Protein AF-A0A962IIQ5-F1 (afdb_monomer)

Secondary structure (DSSP, 8-state):
------EEEEEEEEETTS-B-TT-EEEEEESSS--EEEE--TTSEEEEEEEPSEEEEEEEE-TTBPPEEEEEEEPTT-EEE--EEE-B----

Solvent-accessible surface area (backbone atoms only — not comparable to full-atom values): 5010 Å² total; per-residue (Å²): 132,85,78,77,41,41,8,24,40,33,37,38,28,24,36,84,85,68,50,57,38,48,67,23,38,38,37,38,38,36,88,89,46,79,69,46,74,51,60,21,38,89,72,4,39,43,75,48,72,76,34,70,56,43,58,31,39,39,36,38,48,45,92,63,36,48,69,43,74,49,79,46,72,30,46,64,62,35,70,40,76,51,77,45,70,33,46,72,56,72,82,128

Mean predicted aligned error: 4.76 Å

Radius of gyration: 13.84 Å; Cα contacts (8 Å, |Δi|>4): 233; chains: 1; bounding box: 32×20×52 Å

Foldseek 3Di:
DPPQQKEKEKEFEAEPVRQGDFQKKKWKAFPPDDIDIDTAHPRRIDMDTRHGFGKIWIWIDDPQWDIDIDIDTTDRNYYHYDYHYIYGNDDD

Nearest PDB structures (foldseek):
  8fia-assembly1_A-2  TM=7.931E-01  e=3.991E-06  Drosophila melanogaster
  3njx-assembly1_A  TM=8.191E-01  e=1.472E-04  Aspergillus aculeatus
  2xhn-assembly2_A  TM=8.180E-01  e=1.726E-04  Aspergillus aculeatus
  1nkg-assembly1_A  TM=8.187E-01  e=2.373E-04  Aspergillus aculeatus
  4iyk-assembly1_A  TM=7.928E-01  e=1.071E-04  Bacteroides uniformis ATCC 8492

Sequence (92 aa):
MNEINNGGVQGTVTDSKGDALPGTVISLQGQSTPSRSVVSDTHGNYRFVGLSPGQYQLSTEFLGFAPFTETILVAAGEVTTVEAVLTPVQPA

Structure (mmCIF, N/CA/C/O backbone):
data_AF-A0A962IIQ5-F1
#
_entry.id   AF-A0A962IIQ5-F1
#
loop_
_atom_site.group_PDB
_atom_site.id
_atom_site.type_symbol
_atom_site.label_atom_id
_atom_site.label_alt_id
_atom_site.label_comp_id
_atom_site.label_asym_id
_atom_site.label_entity_id
_atom_site.label_seq_id
_atom_site.pdbx_PDB_ins_code
_atom_site.Cartn_x
_atom_site.Cartn_y
_atom_site.Cartn_z
_atom_site.occupancy
_atom_site.B_iso_or_equiv
_atom_site.auth_seq_id
_atom_site.auth_comp_id
_atom_site.auth_asym_id
_atom_site.auth_atom_id
_atom_site.pdbx_PDB_model_num
ATOM 1 N N . MET A 1 1 ? 17.578 -0.362 -27.109 1.00 47.44 1 MET A N 1
ATOM 2 C CA . MET A 1 1 ? 16.433 0.356 -26.518 1.00 47.44 1 MET A CA 1
ATOM 3 C C . MET A 1 1 ? 16.116 -0.372 -25.230 1.00 47.44 1 MET A C 1
ATOM 5 O O . MET A 1 1 ? 15.779 -1.542 -25.311 1.00 47.44 1 MET A O 1
ATOM 9 N N . ASN A 1 2 ? 16.374 0.223 -24.065 1.00 51.03 2 ASN A N 1
ATOM 10 C CA . ASN A 1 2 ? 16.033 -0.429 -22.802 1.00 51.03 2 ASN A CA 1
ATOM 11 C C . ASN A 1 2 ? 14.563 -0.099 -22.549 1.00 51.03 2 ASN A C 1
ATOM 13 O O . ASN A 1 2 ? 14.257 1.017 -22.133 1.00 51.03 2 ASN A O 1
ATOM 17 N N . GLU A 1 3 ? 13.655 -0.997 -22.923 1.00 60.41 3 GLU A N 1
ATOM 18 C CA . GLU A 1 3 ? 12.251 -0.846 -22.554 1.00 60.41 3 GLU A CA 1
ATOM 19 C C . GLU A 1 3 ? 12.195 -0.822 -21.030 1.00 60.41 3 GLU A C 1
ATOM 21 O O . GLU A 1 3 ? 12.543 -1.795 -20.357 1.00 60.41 3 GLU A O 1
ATOM 26 N N . ILE A 1 4 ? 11.831 0.332 -20.474 1.00 60.88 4 ILE A N 1
ATOM 27 C CA . ILE A 1 4 ? 11.538 0.438 -19.053 1.00 60.88 4 ILE A CA 1
ATOM 28 C C . ILE A 1 4 ? 10.226 -0.319 -18.878 1.00 60.88 4 ILE A C 1
ATOM 30 O O . ILE A 1 4 ? 9.145 0.224 -19.106 1.00 60.88 4 ILE A O 1
ATOM 34 N N . ASN A 1 5 ? 10.323 -1.613 -18.579 1.00 81.06 5 ASN A N 1
ATOM 35 C CA . ASN A 1 5 ? 9.167 -2.419 -18.230 1.00 81.06 5 ASN A CA 1
ATOM 36 C C . ASN A 1 5 ? 8.683 -1.913 -16.875 1.00 81.06 5 ASN A C 1
ATOM 38 O O . ASN A 1 5 ? 9.222 -2.271 -15.830 1.00 81.06 5 ASN A O 1
ATOM 42 N N . ASN A 1 6 ? 7.729 -0.989 -16.904 1.00 85.12 6 ASN A N 1
ATOM 43 C CA . ASN A 1 6 ? 7.185 -0.431 -15.682 1.00 85.12 6 ASN A CA 1
ATOM 44 C C . ASN A 1 6 ? 6.402 -1.518 -14.943 1.00 85.12 6 ASN A C 1
ATOM 46 O O . ASN A 1 6 ? 5.576 -2.207 -15.542 1.00 85.12 6 ASN A O 1
ATOM 50 N N . GLY A 1 7 ? 6.667 -1.659 -13.653 1.00 91.50 7 GLY A N 1
ATOM 51 C CA . GLY A 1 7 ? 5.893 -2.506 -12.764 1.00 91.50 7 GLY A CA 1
ATOM 52 C C . GLY A 1 7 ? 4.640 -1.804 -12.244 1.00 91.50 7 GLY A C 1
ATOM 53 O O . GLY A 1 7 ? 4.292 -0.670 -12.615 1.00 91.50 7 GLY A O 1
ATOM 54 N N . GLY A 1 8 ? 3.959 -2.497 -11.346 1.00 93.56 8 GLY A N 1
ATOM 55 C CA . GLY A 1 8 ? 2.811 -1.991 -10.617 1.00 93.56 8 GLY A CA 1
ATOM 56 C C . GLY A 1 8 ? 2.811 -2.476 -9.178 1.00 93.56 8 GLY A C 1
ATOM 57 O O . GLY A 1 8 ? 3.521 -3.407 -8.813 1.00 93.56 8 GLY A O 1
ATOM 58 N N . VAL A 1 9 ? 1.990 -1.828 -8.367 1.00 95.50 9 VAL A N 1
ATOM 59 C CA . VAL A 1 9 ? 1.667 -2.282 -7.015 1.00 95.50 9 VAL A CA 1
ATOM 60 C C . VAL A 1 9 ? 0.159 -2.283 -6.905 1.00 95.50 9 VAL A C 1
ATOM 62 O O . VAL A 1 9 ? -0.479 -1.324 -7.330 1.00 95.50 9 VAL A O 1
ATOM 65 N N . GLN A 1 10 ? -0.427 -3.333 -6.362 1.00 95.88 10 GLN A N 1
ATOM 66 C CA . GLN A 1 10 ? -1.858 -3.378 -6.098 1.00 95.88 10 GLN A CA 1
ATOM 67 C C . GLN A 1 10 ? -2.129 -4.064 -4.771 1.00 95.88 10 GLN A C 1
ATOM 69 O O . GLN A 1 10 ? -1.261 -4.734 -4.222 1.00 95.88 10 GLN A O 1
ATOM 74 N N . GLY A 1 11 ? -3.353 -3.949 -4.291 1.00 96.06 11 GLY A N 1
ATOM 75 C CA . GLY A 1 11 ? -3.792 -4.733 -3.155 1.00 96.06 11 GLY A CA 1
ATOM 76 C C . GLY A 1 11 ? -5.076 -4.202 -2.569 1.00 96.06 11 GLY A C 1
ATOM 77 O O . GLY A 1 11 ? -5.786 -3.413 -3.197 1.00 96.06 11 GLY A O 1
ATOM 78 N N . THR A 1 12 ? -5.342 -4.646 -1.354 1.00 96.69 12 THR A N 1
ATOM 79 C CA . THR A 1 12 ? -6.516 -4.294 -0.568 1.00 96.69 12 THR A CA 1
ATOM 80 C C . THR A 1 12 ? -6.090 -3.714 0.766 1.00 96.69 12 THR A C 1
ATOM 82 O O . THR A 1 1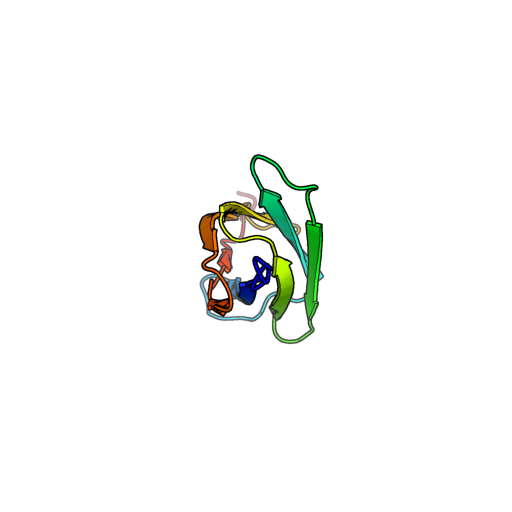2 ? -5.039 -4.053 1.313 1.00 96.69 12 THR A O 1
ATOM 85 N N . VAL A 1 13 ? -6.917 -2.816 1.280 1.00 96.56 13 VAL A N 1
ATOM 86 C CA . VAL A 1 13 ? -6.820 -2.302 2.636 1.00 96.56 13 VAL A CA 1
ATOM 87 C C . VAL A 1 13 ? -7.988 -2.857 3.438 1.00 96.56 13 VAL A C 1
ATOM 89 O O . VAL A 1 13 ? -9.149 -2.614 3.091 1.00 96.56 13 VAL A O 1
ATOM 92 N N . THR A 1 14 ? -7.681 -3.571 4.515 1.00 95.81 14 THR A N 1
ATOM 93 C CA . THR A 1 14 ? -8.674 -4.141 5.430 1.00 95.81 14 THR A CA 1
ATOM 94 C C . THR A 1 14 ? -8.343 -3.805 6.876 1.00 95.81 14 THR A C 1
ATOM 96 O O . THR A 1 14 ? -7.212 -3.447 7.203 1.00 95.81 14 THR A O 1
ATOM 99 N N . ASP A 1 15 ? -9.320 -3.931 7.766 1.00 93.88 15 ASP A N 1
ATOM 100 C CA . ASP A 1 15 ? -9.063 -3.935 9.201 1.00 93.88 15 ASP A CA 1
ATOM 101 C C . ASP A 1 15 ? -8.636 -5.329 9.702 1.00 93.88 15 ASP A C 1
ATOM 103 O O . ASP A 1 15 ? -8.586 -6.309 8.951 1.00 93.88 15 ASP A O 1
ATOM 107 N N . SER A 1 16 ? -8.345 -5.436 11.000 1.00 89.69 16 SER A N 1
ATOM 108 C CA . SER A 1 16 ? -7.993 -6.703 11.655 1.00 89.69 16 SER A CA 1
ATOM 109 C C . SER A 1 16 ? -9.131 -7.733 11.726 1.00 89.69 16 SER A C 1
ATOM 111 O O . SER A 1 16 ? -8.887 -8.876 12.118 1.00 89.69 16 SER A O 1
ATOM 113 N N . LYS A 1 17 ? -10.363 -7.359 11.367 1.00 90.50 17 LYS A N 1
ATOM 114 C CA . LYS A 1 17 ? -11.533 -8.244 11.268 1.00 90.50 17 LYS A CA 1
ATOM 115 C C . LYS A 1 17 ? -11.775 -8.721 9.833 1.00 90.50 17 LYS A C 1
ATOM 117 O O . LYS A 1 17 ? -12.590 -9.620 9.637 1.00 90.50 17 LYS A O 1
ATOM 122 N N . GLY A 1 18 ? -11.046 -8.169 8.862 1.00 90.56 18 GLY A N 1
ATOM 123 C CA . GLY A 1 18 ? -11.204 -8.449 7.437 1.00 90.56 18 GLY A CA 1
ATOM 124 C C . GLY A 1 18 ? -12.221 -7.543 6.742 1.00 90.56 18 GLY A C 1
ATOM 125 O O . GLY A 1 18 ? -12.549 -7.792 5.583 1.00 90.56 18 GLY A O 1
ATOM 126 N N . ASP A 1 19 ? -12.711 -6.498 7.413 1.00 93.50 19 ASP A N 1
ATOM 127 C CA . ASP A 1 19 ? -13.596 -5.509 6.805 1.00 93.50 19 ASP A CA 1
ATOM 128 C C . ASP A 1 19 ? -12.786 -4.577 5.895 1.00 93.50 19 ASP A C 1
ATOM 130 O O . ASP A 1 19 ? -11.733 -4.062 6.278 1.00 93.50 19 ASP A O 1
ATOM 134 N N . ALA A 1 20 ? -13.269 -4.349 4.673 1.00 94.94 20 ALA A N 1
ATOM 135 C CA . ALA A 1 20 ? -12.620 -3.440 3.734 1.00 94.94 20 ALA A CA 1
ATOM 136 C C . ALA A 1 20 ? -12.667 -1.989 4.236 1.00 94.94 20 ALA A C 1
ATOM 138 O O . ALA A 1 20 ? -13.694 -1.526 4.737 1.00 94.94 20 ALA A O 1
ATOM 139 N N . LEU A 1 21 ? -11.569 -1.253 4.041 1.00 94.12 21 LEU A N 1
ATOM 140 C CA . LEU A 1 21 ? -11.429 0.137 4.478 1.00 94.12 21 LEU A CA 1
ATOM 141 C C . LEU A 1 21 ? -11.403 1.098 3.279 1.00 94.12 21 LEU A C 1
ATOM 143 O O . LEU A 1 21 ? -10.323 1.458 2.787 1.00 94.12 21 LEU A O 1
ATOM 147 N N . PRO A 1 22 ? -12.581 1.523 2.783 1.00 95.38 22 PRO A N 1
ATOM 148 C CA . PRO A 1 22 ? -12.679 2.478 1.690 1.00 95.38 22 PRO A CA 1
ATOM 149 C C . PRO A 1 22 ? -12.265 3.883 2.127 1.00 95.38 22 PRO A C 1
ATOM 151 O O . PRO A 1 22 ? -12.494 4.286 3.267 1.00 95.38 22 PRO A O 1
ATOM 154 N N . GLY A 1 23 ? -11.693 4.664 1.209 1.00 94.88 23 GLY A N 1
ATOM 155 C CA . GLY A 1 23 ? -11.258 6.028 1.525 1.00 94.88 23 GLY A CA 1
ATOM 156 C C . GLY A 1 23 ? -9.928 6.112 2.283 1.00 94.88 23 GLY A C 1
ATOM 157 O O . GLY A 1 23 ? -9.552 7.195 2.727 1.00 94.88 23 GLY A O 1
ATOM 158 N N . THR A 1 24 ? -9.205 4.999 2.419 1.00 96.38 24 THR A N 1
ATOM 159 C CA . THR A 1 24 ? -7.837 4.985 2.952 1.00 96.38 24 THR A CA 1
ATOM 160 C C . THR A 1 24 ? -6.909 5.666 1.961 1.00 96.38 24 THR A C 1
ATOM 162 O O . THR A 1 24 ? -6.965 5.375 0.769 1.00 96.38 24 THR A O 1
ATOM 165 N N . VAL A 1 25 ? -6.038 6.554 2.436 1.00 96.88 25 VAL A N 1
ATOM 166 C CA . VAL A 1 25 ? -5.000 7.169 1.605 1.00 96.88 25 VAL A CA 1
ATOM 167 C C . VAL A 1 25 ? -3.785 6.254 1.601 1.00 96.88 25 VAL A C 1
ATOM 169 O O . VAL A 1 25 ? -3.201 5.992 2.646 1.00 96.88 25 VAL A O 1
ATOM 172 N N . ILE A 1 26 ? -3.384 5.778 0.427 1.00 96.94 26 ILE A N 1
ATOM 173 C CA . ILE A 1 26 ? -2.188 4.961 0.233 1.00 96.94 26 ILE A CA 1
ATOM 174 C C . ILE A 1 26 ? -1.159 5.826 -0.468 1.00 96.94 26 ILE A C 1
ATOM 176 O O . ILE A 1 26 ? -1.395 6.308 -1.575 1.00 96.94 26 ILE A O 1
ATOM 180 N N . SER A 1 27 ? -0.012 6.011 0.166 1.00 95.88 27 SER A N 1
ATOM 181 C CA . SER A 1 27 ? 1.128 6.733 -0.376 1.00 95.88 27 SER A CA 1
ATOM 182 C C . SER A 1 27 ? 2.258 5.763 -0.682 1.00 95.88 27 SER A C 1
ATOM 184 O O . SER A 1 27 ? 2.550 4.849 0.078 1.00 95.88 27 SER A O 1
ATOM 186 N N . LEU A 1 28 ? 2.898 5.965 -1.823 1.00 95.12 28 LEU A N 1
ATOM 187 C 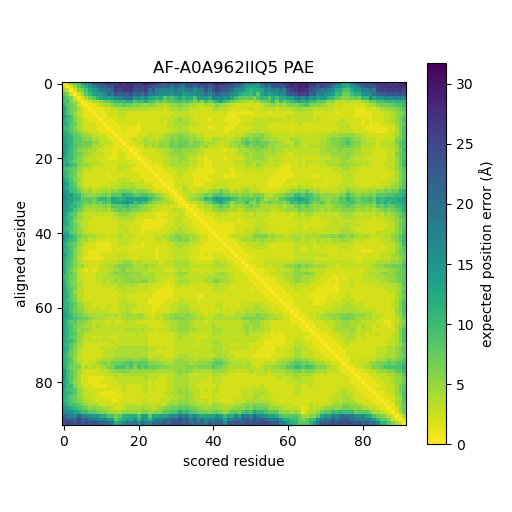CA . LEU A 1 28 ? 4.008 5.171 -2.304 1.00 95.12 28 LEU A CA 1
ATOM 188 C C . LEU A 1 28 ? 5.181 6.105 -2.583 1.00 95.12 28 LEU A C 1
ATOM 190 O O . LEU A 1 28 ? 5.110 6.966 -3.465 1.00 95.12 28 LEU A O 1
ATOM 194 N N . GLN A 1 29 ? 6.261 5.939 -1.830 1.00 94.94 29 GLN A N 1
ATOM 195 C CA . GLN A 1 29 ? 7.465 6.751 -1.932 1.00 94.94 29 GLN A CA 1
ATOM 196 C C . GLN A 1 29 ? 8.624 5.898 -2.442 1.00 94.94 29 GLN A C 1
ATOM 198 O O . GLN A 1 29 ? 9.037 4.944 -1.792 1.00 94.94 29 GLN A O 1
ATOM 203 N N . GLY A 1 30 ? 9.153 6.231 -3.619 1.00 90.00 30 GLY A N 1
ATOM 204 C CA . GLY A 1 30 ? 10.382 5.615 -4.124 1.00 90.00 30 GLY A CA 1
ATOM 205 C C . GLY A 1 30 ? 11.607 6.435 -3.733 1.00 90.00 30 GLY A C 1
ATOM 206 O O . GLY A 1 30 ? 11.513 7.648 -3.557 1.00 90.00 30 GLY A O 1
ATOM 207 N N . GLN A 1 31 ? 12.777 5.798 -3.645 1.00 81.31 31 GLN A N 1
ATOM 208 C CA . GLN A 1 31 ? 14.024 6.494 -3.280 1.00 81.31 31 GLN A CA 1
ATOM 209 C C . GLN A 1 31 ? 14.449 7.566 -4.296 1.00 81.31 31 GLN A C 1
ATOM 211 O O . GLN A 1 31 ? 15.086 8.553 -3.938 1.00 81.31 31 GLN A O 1
ATOM 216 N N . SER A 1 32 ? 14.124 7.370 -5.575 1.00 80.06 32 SER A N 1
ATOM 217 C CA . SER A 1 32 ? 14.520 8.267 -6.673 1.00 80.06 32 SER A CA 1
ATOM 218 C C . SER A 1 32 ? 13.348 8.669 -7.568 1.00 80.06 32 SER A C 1
ATOM 220 O O . SER A 1 32 ? 13.551 9.204 -8.655 1.00 80.06 32 SER A O 1
ATOM 222 N N . THR A 1 33 ? 12.115 8.406 -7.132 1.00 79.88 33 THR A N 1
ATOM 223 C CA . THR A 1 33 ? 10.900 8.743 -7.880 1.00 79.88 33 THR A CA 1
ATOM 224 C C . THR A 1 33 ? 9.983 9.615 -7.030 1.00 79.88 33 THR A C 1
ATOM 226 O O . THR A 1 33 ? 9.958 9.439 -5.811 1.00 79.88 33 THR A O 1
ATOM 229 N N . PRO A 1 34 ? 9.181 10.504 -7.643 1.00 84.81 34 PRO A N 1
ATOM 230 C CA . PRO A 1 34 ? 8.172 11.270 -6.920 1.00 84.81 34 PRO A CA 1
ATOM 231 C C . PRO A 1 34 ? 7.255 10.357 -6.106 1.00 84.81 34 PRO A C 1
ATOM 233 O O . PRO A 1 34 ? 6.917 9.256 -6.554 1.00 84.81 34 PRO A O 1
ATOM 236 N N . SER A 1 35 ? 6.835 10.826 -4.932 1.00 89.00 35 SER A N 1
ATOM 237 C CA . SER A 1 35 ? 5.780 10.156 -4.185 1.00 89.00 35 SER A CA 1
ATOM 238 C C . SER A 1 35 ? 4.488 10.166 -4.998 1.00 89.00 35 SER A C 1
ATOM 240 O O . SER A 1 35 ? 4.166 11.124 -5.707 1.00 89.00 35 SER A O 1
ATOM 242 N N . ARG A 1 36 ? 3.751 9.065 -4.918 1.00 93.81 36 ARG A N 1
ATOM 243 C CA . ARG A 1 36 ? 2.431 8.918 -5.521 1.00 93.81 36 ARG A CA 1
ATOM 244 C C . ARG A 1 36 ? 1.451 8.552 -4.435 1.00 93.81 36 ARG A C 1
ATOM 246 O O . ARG A 1 36 ? 1.786 7.746 -3.579 1.00 93.81 36 ARG A O 1
ATOM 253 N N . SER A 1 37 ? 0.240 9.077 -4.516 1.00 95.38 37 SER A N 1
ATOM 254 C CA . SER A 1 37 ? -0.818 8.721 -3.579 1.00 95.38 37 SER A CA 1
ATOM 255 C C . SER A 1 37 ? -2.087 8.361 -4.335 1.00 95.38 37 SER A C 1
ATOM 257 O O . SER A 1 37 ? -2.400 8.965 -5.362 1.00 95.38 37 SER A O 1
ATOM 259 N N . VAL A 1 38 ? -2.796 7.360 -3.830 1.00 96.69 38 VAL A N 1
ATOM 260 C CA . VAL A 1 38 ? -4.108 6.919 -4.307 1.00 96.69 38 VAL A CA 1
ATOM 261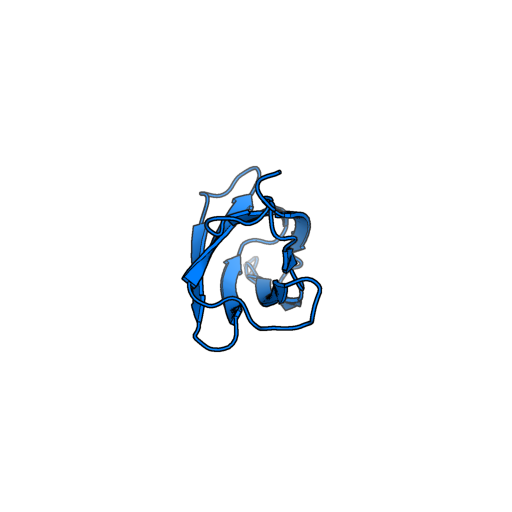 C C . VAL A 1 38 ? -5.027 6.737 -3.108 1.00 96.69 38 VAL A C 1
ATOM 263 O O . VAL A 1 38 ? -4.569 6.645 -1.972 1.00 96.69 38 VAL A O 1
ATOM 266 N N . VAL A 1 39 ? -6.328 6.691 -3.359 1.00 96.81 39 VAL A N 1
ATOM 267 C CA . VAL A 1 39 ? -7.332 6.417 -2.331 1.00 96.81 39 VAL A CA 1
ATOM 268 C C . VAL A 1 39 ? -7.941 5.051 -2.620 1.00 96.81 39 VAL A C 1
ATOM 270 O O . VAL A 1 39 ? -8.198 4.749 -3.789 1.00 96.81 39 VAL A O 1
ATOM 273 N N . SER A 1 40 ? -8.139 4.227 -1.591 1.00 96.56 40 SER A N 1
ATOM 274 C CA . SER A 1 40 ? -8.800 2.931 -1.752 1.00 96.56 40 SER A CA 1
ATOM 275 C C . SER A 1 40 ? -10.259 3.092 -2.186 1.00 96.56 40 SER A C 1
ATOM 277 O O . SER A 1 40 ? -10.958 4.020 -1.765 1.00 96.56 40 SER A O 1
ATOM 279 N N . ASP A 1 41 ? -10.725 2.176 -3.034 1.00 95.50 41 ASP A N 1
ATOM 280 C CA . ASP A 1 41 ? -12.109 2.141 -3.511 1.00 95.50 41 ASP A CA 1
ATOM 281 C C . ASP A 1 41 ? -13.094 1.597 -2.455 1.00 95.50 41 ASP A C 1
ATOM 283 O O . ASP A 1 41 ? -12.719 1.296 -1.323 1.00 95.50 41 ASP A O 1
ATOM 287 N N . THR A 1 42 ? -14.373 1.446 -2.820 1.00 94.62 42 THR A N 1
ATOM 288 C CA . THR A 1 42 ? -15.438 0.944 -1.927 1.00 94.62 42 THR A CA 1
ATOM 289 C C . THR A 1 42 ? -15.200 -0.466 -1.384 1.00 94.62 42 THR A C 1
ATOM 291 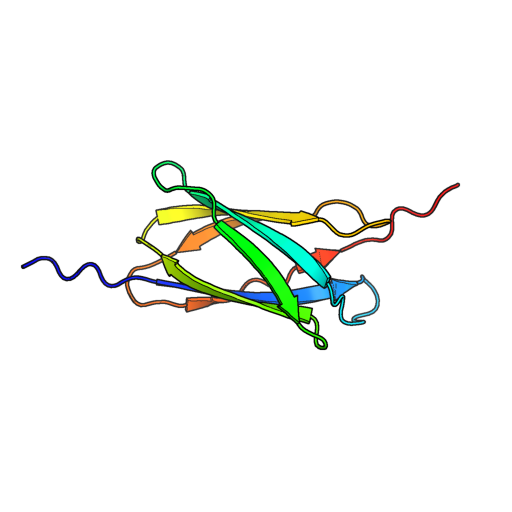O O . THR A 1 42 ? -15.825 -0.844 -0.399 1.00 94.62 42 THR A O 1
ATOM 294 N N . HIS A 1 43 ? -14.330 -1.246 -2.022 1.00 94.44 43 HIS A N 1
ATOM 295 C CA . HIS A 1 43 ? -13.939 -2.590 -1.606 1.00 94.44 43 HIS A CA 1
ATOM 296 C C . HIS A 1 43 ? -12.534 -2.605 -0.981 1.00 94.44 43 HIS A C 1
ATOM 298 O O . HIS A 1 43 ? -11.960 -3.672 -0.785 1.00 94.44 43 HIS A O 1
ATOM 304 N N . GLY A 1 44 ? -11.963 -1.435 -0.678 1.00 95.00 44 GLY A N 1
ATOM 305 C CA . GLY A 1 44 ? -10.623 -1.310 -0.117 1.00 95.00 44 GLY A CA 1
ATOM 306 C C . GLY A 1 44 ? -9.502 -1.518 -1.138 1.00 95.00 44 GLY A C 1
ATOM 307 O O . GLY A 1 44 ? -8.339 -1.505 -0.743 1.00 95.00 44 GLY A O 1
ATOM 308 N N . ASN A 1 45 ? -9.793 -1.691 -2.433 1.00 97.00 45 ASN A N 1
ATOM 309 C CA . ASN A 1 45 ? -8.745 -1.942 -3.422 1.00 97.00 45 ASN A CA 1
ATOM 310 C C . ASN A 1 45 ? -7.982 -0.665 -3.759 1.00 97.00 45 ASN A C 1
ATOM 312 O O . ASN A 1 45 ? -8.552 0.424 -3.846 1.00 97.00 45 ASN A O 1
ATOM 316 N N . TYR A 1 46 ? -6.701 -0.822 -4.067 1.00 96.44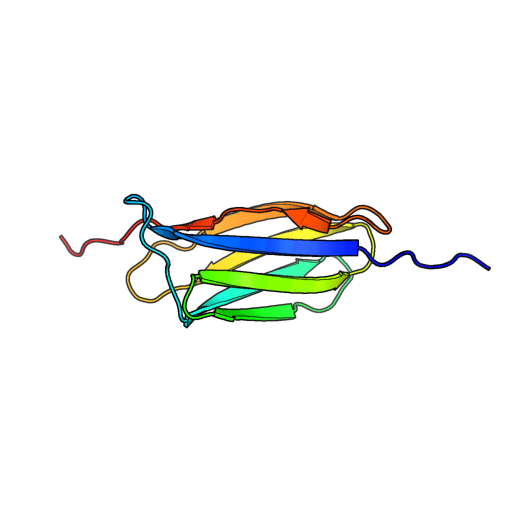 46 TYR A N 1
ATOM 317 C CA . TYR A 1 46 ? -5.855 0.240 -4.585 1.00 96.44 46 TYR A CA 1
ATOM 318 C C . TYR A 1 46 ? -4.880 -0.296 -5.632 1.00 96.44 46 TYR A C 1
ATOM 320 O O . TYR A 1 46 ? -4.560 -1.488 -5.677 1.00 96.44 46 TYR A O 1
ATOM 328 N N . ARG A 1 47 ? -4.402 0.598 -6.504 1.00 95.50 47 ARG A N 1
ATOM 329 C CA . ARG A 1 47 ? -3.456 0.232 -7.558 1.00 95.50 47 ARG A CA 1
ATOM 330 C C . ARG A 1 47 ? -2.596 1.408 -8.007 1.00 95.50 47 ARG A C 1
ATOM 332 O O . ARG A 1 47 ? -3.092 2.478 -8.343 1.00 95.50 47 ARG A O 1
ATOM 339 N N . PHE A 1 48 ? -1.303 1.145 -8.114 1.00 94.69 48 PHE A N 1
ATOM 340 C CA . PHE A 1 48 ? -0.286 1.971 -8.738 1.00 94.69 48 PHE A CA 1
ATOM 341 C C . PHE A 1 48 ? 0.198 1.292 -10.019 1.00 94.69 48 PHE A C 1
ATOM 343 O O . PHE A 1 48 ? 0.492 0.098 -10.042 1.00 94.69 48 PHE A O 1
ATOM 350 N N . VAL A 1 49 ? 0.300 2.061 -11.098 1.00 92.50 49 VAL A N 1
ATOM 351 C CA . VAL A 1 49 ? 0.761 1.582 -12.410 1.00 92.50 49 VAL A CA 1
ATOM 352 C C . VAL A 1 49 ? 1.866 2.469 -12.944 1.00 92.50 49 VAL A C 1
ATOM 354 O O . VAL A 1 49 ? 1.923 3.656 -12.617 1.00 92.50 49 VAL A O 1
ATOM 357 N N . GLY A 1 50 ? 2.716 1.930 -13.813 1.00 89.81 50 GLY A N 1
ATOM 358 C CA . GLY A 1 50 ? 3.769 2.738 -14.419 1.00 89.81 50 GLY A CA 1
ATOM 359 C C . GLY A 1 50 ? 4.864 3.086 -13.411 1.00 89.81 50 GLY A C 1
ATOM 360 O O . GLY A 1 50 ? 5.332 4.221 -13.397 1.00 89.81 50 GLY A O 1
ATOM 361 N N . LEU A 1 51 ? 5.185 2.160 -12.505 1.00 90.44 51 LEU A N 1
ATOM 362 C CA . LEU A 1 51 ? 6.256 2.330 -11.532 1.00 90.44 51 LEU A CA 1
ATOM 363 C C . LEU A 1 51 ? 7.569 1.845 -12.135 1.00 90.44 51 LEU A C 1
ATOM 365 O O . LEU A 1 51 ? 7.632 0.755 -12.702 1.00 90.44 51 LEU A O 1
ATOM 369 N N . SER A 1 52 ? 8.623 2.640 -11.997 1.00 90.44 52 SER A N 1
ATOM 370 C CA . SER A 1 52 ? 9.960 2.175 -12.345 1.00 90.44 52 SER A CA 1
ATOM 371 C C . SER A 1 52 ? 10.348 1.005 -11.434 1.00 90.44 52 SER A C 1
ATOM 373 O O . SER A 1 52 ? 9.965 0.995 -10.266 1.00 90.44 52 SER A O 1
ATOM 375 N N . PRO A 1 53 ? 11.124 0.028 -11.916 1.00 90.50 53 PRO A N 1
ATOM 376 C CA . PRO A 1 53 ? 11.634 -1.029 -11.053 1.00 90.50 53 PRO A CA 1
ATOM 377 C C . PRO A 1 53 ? 12.507 -0.435 -9.943 1.00 90.50 53 PRO A C 1
ATOM 379 O O . PRO A 1 53 ? 13.357 0.417 -10.213 1.00 90.50 53 PRO A O 1
ATOM 382 N N . GLY A 1 54 ? 12.307 -0.869 -8.702 1.00 91.12 54 GLY A N 1
ATOM 383 C CA . GLY A 1 54 ? 13.022 -0.321 -7.554 1.00 91.12 54 GLY A CA 1
ATOM 384 C C . GLY A 1 54 ? 12.336 -0.579 -6.219 1.00 91.12 54 GLY A C 1
ATOM 385 O O . GLY A 1 54 ? 11.298 -1.233 -6.139 1.00 91.12 54 GLY A O 1
ATOM 386 N N . GLN A 1 55 ? 12.951 -0.070 -5.155 1.00 93.06 55 GLN A N 1
ATOM 387 C CA . GLN A 1 55 ? 12.420 -0.165 -3.801 1.00 93.06 55 GLN A CA 1
ATOM 388 C C . GLN A 1 55 ? 11.497 1.020 -3.509 1.00 93.06 55 GLN A C 1
ATOM 390 O O . GLN A 1 55 ? 11.863 2.180 -3.732 1.00 93.06 55 GLN A O 1
ATOM 395 N N . TYR A 1 56 ? 10.322 0.710 -2.975 1.00 94.50 56 TYR A N 1
ATOM 396 C CA . TYR A 1 56 ? 9.306 1.676 -2.590 1.00 94.50 56 TYR A CA 1
ATOM 397 C C . TYR A 1 56 ? 8.892 1.454 -1.141 1.00 94.50 56 TYR A C 1
ATOM 399 O O . TYR A 1 56 ? 8.819 0.322 -0.671 1.00 94.50 56 TYR A O 1
ATOM 407 N N . GLN A 1 57 ? 8.592 2.538 -0.442 1.00 95.50 57 GLN A N 1
ATOM 408 C CA . GLN A 1 57 ? 7.922 2.509 0.845 1.00 95.50 57 GLN A CA 1
ATOM 409 C C . GLN A 1 57 ? 6.444 2.815 0.619 1.00 95.50 57 GLN A C 1
ATOM 411 O O . GLN A 1 57 ? 6.093 3.891 0.132 1.00 95.50 57 GLN A O 1
ATOM 416 N N . LEU A 1 58 ? 5.596 1.843 0.924 1.00 95.94 58 LEU A N 1
ATOM 417 C CA . LEU A 1 58 ? 4.152 1.986 0.944 1.00 95.94 58 LEU A CA 1
ATOM 418 C C . LEU A 1 58 ? 3.739 2.393 2.352 1.00 95.94 58 LEU A C 1
ATOM 420 O O . LEU A 1 58 ? 4.137 1.750 3.318 1.00 95.94 58 LEU A O 1
ATOM 424 N N . SER A 1 59 ? 2.940 3.442 2.471 1.00 95.75 59 SER A N 1
ATOM 425 C CA . SER A 1 59 ? 2.312 3.852 3.717 1.00 95.75 59 SER A CA 1
ATOM 426 C C . SER A 1 59 ? 0.819 4.045 3.512 1.00 95.75 59 SER A C 1
ATOM 428 O O . SER A 1 59 ? 0.380 4.500 2.457 1.00 95.75 59 SER A O 1
ATOM 430 N N . THR A 1 60 ? 0.023 3.693 4.514 1.00 96.12 60 THR A N 1
ATOM 431 C CA . THR A 1 60 ? -1.423 3.912 4.481 1.00 96.12 60 THR A CA 1
ATOM 432 C C . THR A 1 60 ? -1.857 4.763 5.657 1.00 96.12 60 THR A C 1
ATOM 434 O O . THR A 1 60 ? -1.408 4.552 6.785 1.00 96.12 60 THR A O 1
ATOM 437 N N . GLU A 1 61 ? -2.786 5.671 5.405 1.00 94.19 61 GLU A N 1
ATOM 438 C CA . GLU A 1 61 ? -3.350 6.566 6.401 1.00 94.19 61 GLU A CA 1
ATOM 439 C C . GLU A 1 61 ? -4.876 6.529 6.321 1.00 94.19 61 GLU A C 1
ATOM 441 O O . GLU A 1 61 ? -5.477 6.771 5.270 1.00 94.19 61 GLU A O 1
ATO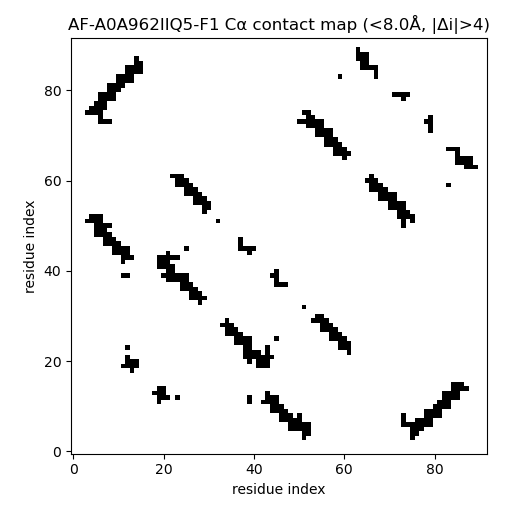M 446 N N . PHE A 1 62 ? -5.504 6.206 7.448 1.00 93.88 62 PHE A N 1
ATOM 447 C CA . PHE A 1 62 ? -6.950 6.197 7.592 1.00 93.88 62 PHE A CA 1
ATOM 448 C C . PHE A 1 62 ? -7.324 6.690 8.989 1.00 93.88 62 PHE A C 1
ATOM 450 O O . PHE A 1 62 ? -6.695 6.325 9.985 1.00 93.88 62 PHE A O 1
ATOM 457 N N . LEU A 1 63 ? -8.326 7.565 9.065 1.00 90.38 63 LEU A N 1
ATOM 458 C CA . LEU A 1 63 ? -8.682 8.242 10.308 1.00 90.38 63 LEU A CA 1
ATOM 459 C C . LEU A 1 63 ? -9.117 7.232 11.377 1.00 90.38 63 LEU A C 1
ATOM 461 O O . LEU A 1 63 ? -10.026 6.437 11.156 1.00 90.38 63 LEU A O 1
ATOM 465 N N . GLY A 1 64 ? -8.499 7.309 12.558 1.00 90.12 64 GLY A N 1
ATOM 466 C CA . GLY A 1 64 ? -8.793 6.406 13.674 1.00 90.12 64 GLY A CA 1
ATOM 467 C C . GLY A 1 64 ? -8.088 5.049 13.593 1.00 90.12 64 GLY A C 1
ATOM 468 O O . GLY A 1 64 ? -8.363 4.185 14.422 1.00 90.12 64 GLY A O 1
ATOM 469 N N . PHE A 1 65 ? -7.174 4.856 12.638 1.00 93.62 65 PHE A N 1
ATOM 470 C CA . PHE A 1 65 ? -6.365 3.647 12.490 1.00 93.62 65 PHE A CA 1
ATOM 471 C C . PHE A 1 65 ? -4.871 3.969 12.544 1.00 93.62 65 PHE A C 1
ATOM 473 O O . PHE A 1 65 ? -4.442 5.086 12.252 1.00 93.62 65 PHE A O 1
ATOM 480 N N . ALA A 1 66 ? -4.076 2.989 12.970 1.00 92.31 66 ALA A N 1
ATOM 481 C CA . ALA A 1 66 ? -2.635 3.130 13.068 1.00 92.31 66 ALA A CA 1
ATOM 482 C C . ALA A 1 66 ? -2.055 3.098 11.653 1.00 92.31 66 ALA A C 1
ATOM 484 O O . ALA A 1 66 ? -2.465 2.239 10.874 1.00 92.31 66 ALA A O 1
ATOM 485 N N . PRO A 1 67 ? -1.112 3.986 11.299 1.00 90.31 67 PRO A N 1
ATOM 486 C CA . PRO A 1 67 ? -0.528 3.963 9.969 1.00 90.31 67 PRO A CA 1
ATOM 487 C C . PRO A 1 67 ? 0.191 2.632 9.740 1.00 90.31 67 PRO A C 1
ATOM 489 O O . PRO A 1 67 ? 0.987 2.188 10.570 1.00 90.31 67 PRO A O 1
ATOM 492 N N . PHE A 1 68 ? -0.072 2.007 8.598 1.00 92.81 68 PHE A N 1
ATOM 493 C CA . PHE A 1 68 ? 0.685 0.852 8.133 1.00 92.81 68 PHE A CA 1
ATOM 494 C C . PHE A 1 68 ? 1.810 1.347 7.231 1.00 92.81 68 PHE A C 1
ATOM 496 O O . PHE A 1 68 ? 1.634 2.299 6.469 1.00 92.81 68 PHE A O 1
ATOM 503 N N . THR A 1 69 ? 2.996 0.757 7.342 1.00 94.50 69 THR A N 1
ATOM 504 C CA . THR A 1 69 ? 4.128 1.086 6.476 1.00 94.50 69 THR A CA 1
ATOM 505 C C . THR A 1 69 ? 4.907 -0.173 6.157 1.00 94.50 69 THR A C 1
ATOM 507 O O . THR A 1 69 ? 5.332 -0.887 7.061 1.00 94.50 69 THR A O 1
ATOM 510 N N . GLU A 1 70 ? 5.139 -0.410 4.873 1.00 94.88 70 GLU A N 1
ATOM 511 C CA . GLU A 1 70 ? 5.858 -1.574 4.378 1.00 94.88 70 GLU A CA 1
ATOM 512 C C . GLU A 1 70 ? 6.824 -1.170 3.269 1.00 94.88 70 GLU A C 1
ATOM 514 O O . GLU A 1 70 ? 6.562 -0.271 2.470 1.00 94.88 70 GLU A O 1
ATOM 519 N N . THR A 1 71 ? 7.978 -1.827 3.228 1.00 94.94 71 THR A N 1
ATOM 520 C CA . THR A 1 71 ? 8.950 -1.625 2.156 1.00 94.94 71 THR A CA 1
ATOM 521 C C . THR A 1 71 ? 8.840 -2.758 1.154 1.00 94.94 71 THR A C 1
ATOM 523 O O . THR A 1 71 ? 9.020 -3.917 1.511 1.00 94.94 71 THR A O 1
ATOM 526 N N . ILE A 1 72 ? 8.596 -2.412 -0.105 1.00 94.50 72 ILE A N 1
ATOM 527 C CA . ILE A 1 72 ? 8.308 -3.358 -1.179 1.00 94.50 72 ILE A CA 1
ATOM 528 C C . ILE A 1 72 ? 9.279 -3.177 -2.340 1.00 94.50 72 ILE A C 1
ATOM 530 O O . ILE A 1 72 ? 9.762 -2.074 -2.615 1.00 94.50 72 ILE A O 1
ATOM 534 N N . LEU A 1 73 ? 9.568 -4.275 -3.033 1.00 93.06 73 LEU A N 1
ATOM 535 C CA . LEU A 1 73 ? 10.374 -4.271 -4.245 1.00 93.06 73 LEU A CA 1
ATOM 536 C C . LEU A 1 73 ? 9.449 -4.417 -5.454 1.00 93.06 73 LEU A C 1
ATOM 538 O O . LEU A 1 73 ? 8.678 -5.371 -5.546 1.00 93.06 73 LEU A O 1
ATOM 542 N N . VAL A 1 74 ? 9.532 -3.466 -6.378 1.00 92.38 74 VAL A N 1
ATOM 543 C CA . VAL A 1 74 ? 8.813 -3.506 -7.651 1.00 92.38 74 VAL A CA 1
ATOM 544 C C . VAL A 1 74 ? 9.779 -3.991 -8.719 1.00 92.38 74 VAL A C 1
ATOM 546 O O . VAL A 1 74 ? 10.795 -3.343 -8.986 1.00 92.38 74 VAL A O 1
ATOM 549 N N . ALA A 1 75 ? 9.471 -5.136 -9.322 1.00 90.56 75 ALA A N 1
ATOM 550 C CA . ALA A 1 75 ? 10.228 -5.683 -10.438 1.00 90.56 75 ALA A CA 1
ATOM 551 C C . ALA A 1 75 ? 9.688 -5.177 -11.784 1.00 90.56 75 ALA A C 1
ATOM 553 O O . ALA A 1 75 ? 8.554 -4.708 -11.907 1.00 90.56 75 ALA A O 1
ATOM 554 N N . ALA A 1 76 ? 10.534 -5.240 -12.811 1.00 89.94 76 ALA A N 1
ATOM 555 C CA . ALA A 1 76 ? 10.197 -4.734 -14.131 1.00 89.94 76 ALA A CA 1
ATOM 556 C C . ALA A 1 76 ? 9.120 -5.591 -14.803 1.00 89.94 76 ALA A C 1
ATOM 558 O O . ALA A 1 76 ? 9.312 -6.787 -14.993 1.00 89.94 76 ALA A O 1
ATOM 559 N N . GLY A 1 77 ? 8.001 -4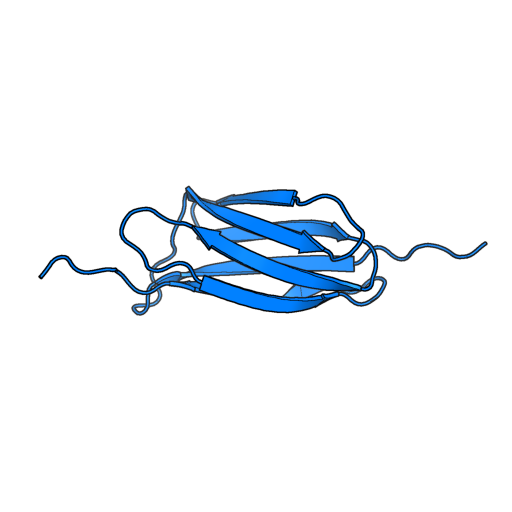.966 -15.177 1.00 88.81 77 GLY A N 1
ATOM 560 C CA . GLY A 1 77 ? 6.866 -5.646 -15.809 1.00 88.81 77 GLY A CA 1
ATOM 561 C C . GLY A 1 77 ? 6.044 -6.533 -14.867 1.00 88.81 77 GLY A C 1
ATOM 562 O O . GLY A 1 77 ? 5.150 -7.233 -15.336 1.00 88.81 77 GLY A O 1
ATOM 563 N N . GLU A 1 78 ? 6.314 -6.497 -13.560 1.00 90.00 78 GLU A N 1
ATOM 564 C CA . GLU A 1 78 ? 5.585 -7.270 -12.553 1.00 90.00 78 GLU A CA 1
ATOM 565 C C . GLU A 1 78 ? 4.664 -6.370 -11.723 1.00 90.00 78 GLU A C 1
ATOM 567 O O . GLU A 1 78 ? 4.939 -5.186 -11.508 1.00 90.00 78 GLU A O 1
ATOM 572 N N . VAL A 1 79 ? 3.551 -6.938 -11.256 1.00 92.75 79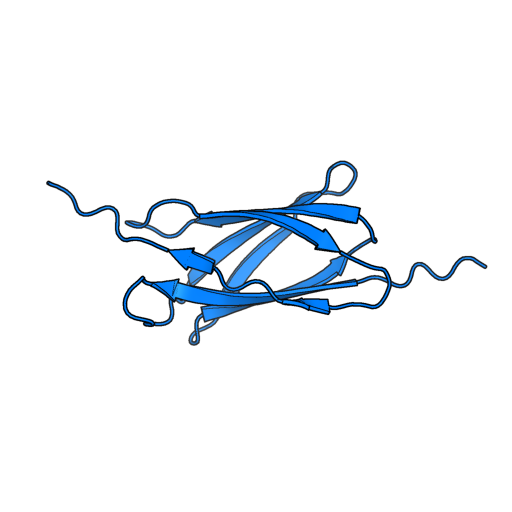 VAL A N 1
ATOM 573 C CA . VAL A 1 79 ? 2.640 -6.274 -10.323 1.00 92.75 79 VAL A CA 1
ATOM 574 C C . VAL A 1 79 ? 2.799 -6.903 -8.943 1.00 92.75 79 VAL A C 1
ATOM 576 O O . VAL A 1 79 ? 2.338 -8.018 -8.708 1.00 92.75 79 VAL A O 1
ATOM 579 N N . THR A 1 80 ? 3.412 -6.167 -8.021 1.00 94.31 80 THR A N 1
ATOM 580 C CA . THR A 1 80 ? 3.550 -6.584 -6.623 1.00 94.31 80 THR A CA 1
ATOM 581 C C . THR A 1 80 ? 2.201 -6.438 -5.917 1.00 94.31 80 THR A C 1
ATOM 583 O O . THR A 1 80 ? 1.591 -5.369 -5.962 1.00 94.31 80 THR A O 1
ATOM 586 N N . THR A 1 81 ? 1.719 -7.499 -5.268 1.00 95.25 81 THR A N 1
ATOM 587 C CA . THR A 1 81 ? 0.477 -7.450 -4.478 1.00 95.25 81 THR A CA 1
ATOM 588 C C . THR A 1 81 ? 0.799 -7.289 -2.996 1.00 95.25 81 THR A C 1
ATOM 590 O O . THR A 1 81 ? 1.622 -8.037 -2.476 1.00 95.25 81 THR A O 1
ATOM 593 N N . VAL A 1 82 ? 0.175 -6.313 -2.333 1.00 95.31 82 VAL A N 1
ATOM 594 C CA . VAL A 1 82 ? 0.440 -5.950 -0.933 1.00 95.31 82 VAL A CA 1
ATOM 595 C C . VAL A 1 82 ? -0.886 -5.731 -0.210 1.00 95.31 82 VAL A C 1
ATOM 597 O O . VAL A 1 82 ? -1.632 -4.802 -0.523 1.00 95.31 82 VAL A O 1
ATOM 600 N N . GLU A 1 83 ? -1.193 -6.577 0.763 1.00 94.88 83 GLU A N 1
ATOM 601 C CA . GLU A 1 83 ? -2.399 -6.442 1.584 1.00 94.88 83 GLU A CA 1
ATOM 602 C C . GLU A 1 83 ? -2.072 -5.624 2.835 1.00 94.88 83 GLU A C 1
ATOM 604 O O . GLU A 1 83 ? -1.237 -6.016 3.648 1.00 94.88 83 GLU A O 1
ATOM 609 N N . ALA A 1 84 ? -2.717 -4.469 2.984 1.00 94.81 84 ALA A N 1
ATOM 610 C CA . ALA A 1 84 ? -2.509 -3.592 4.126 1.00 94.81 84 ALA A CA 1
ATOM 611 C C . ALA A 1 84 ? -3.587 -3.858 5.179 1.00 94.81 84 ALA A C 1
ATOM 613 O O . ALA A 1 84 ? -4.754 -3.511 4.987 1.00 94.81 84 ALA A O 1
ATOM 614 N N . VAL A 1 85 ? -3.186 -4.448 6.306 1.00 94.94 85 VAL A N 1
ATOM 615 C CA . VAL A 1 85 ? -4.076 -4.675 7.451 1.00 94.94 85 VAL A CA 1
ATOM 616 C C . VAL A 1 85 ? -3.867 -3.568 8.478 1.00 94.94 85 VAL A C 1
ATOM 618 O O . VAL A 1 85 ? -2.823 -3.484 9.127 1.00 94.94 85 VAL A O 1
ATOM 621 N N . LEU A 1 86 ? -4.871 -2.711 8.626 1.00 93.69 86 LEU A N 1
ATOM 622 C CA . LEU A 1 86 ? -4.876 -1.592 9.559 1.00 93.69 86 LEU A CA 1
ATOM 623 C C . LEU A 1 86 ? -5.477 -2.005 10.905 1.00 93.69 86 LEU A C 1
ATOM 625 O O . LEU A 1 86 ? -6.480 -2.717 10.986 1.00 93.69 86 LEU A O 1
ATOM 629 N N . THR A 1 87 ? -4.894 -1.500 11.988 1.00 92.75 87 THR A N 1
ATOM 630 C CA . THR A 1 87 ? -5.423 -1.698 13.340 1.00 92.75 87 THR A CA 1
ATOM 631 C C . THR A 1 87 ? -6.097 -0.417 13.835 1.00 92.75 87 THR A C 1
ATOM 633 O O . THR A 1 87 ? -5.503 0.660 13.736 1.00 92.75 87 THR A O 1
ATOM 636 N N . PRO A 1 88 ? -7.336 -0.483 14.358 1.00 89.75 88 PRO A N 1
ATOM 637 C CA . PRO A 1 88 ? -7.978 0.679 14.959 1.00 89.75 88 PRO A CA 1
ATOM 638 C C . PRO A 1 88 ? -7.153 1.205 16.139 1.00 89.75 88 PRO A C 1
ATOM 640 O O . PRO A 1 88 ? -6.778 0.442 17.033 1.00 89.75 88 PRO A O 1
ATOM 643 N N . VAL A 1 89 ? -6.914 2.514 16.184 1.00 87.50 89 VAL A N 1
ATOM 644 C CA . VAL A 1 89 ? -6.357 3.186 17.364 1.00 87.50 89 VAL A CA 1
ATOM 645 C C . VAL A 1 89 ? -7.531 3.468 18.282 1.00 87.50 89 VAL A C 1
ATOM 647 O O . VAL A 1 89 ? -8.167 4.517 18.209 1.00 87.50 89 VAL A O 1
ATOM 650 N N . GLN A 1 90 ? -7.885 2.480 19.097 1.00 75.00 90 GLN A N 1
ATOM 651 C CA . GLN A 1 90 ? -8.980 2.626 20.042 1.00 75.00 90 GLN A CA 1
ATOM 652 C C . GLN A 1 90 ? -8.607 3.720 21.062 1.00 75.00 90 GLN A C 1
ATOM 654 O O . GLN A 1 90 ? -7.559 3.598 21.705 1.00 75.00 90 GLN A O 1
ATOM 659 N N . PRO A 1 91 ? -9.404 4.797 21.216 1.00 61.06 91 PRO A N 1
ATOM 660 C CA . PRO A 1 91 ? -9.214 5.705 22.334 1.00 61.06 91 PRO A CA 1
ATOM 661 C C . PRO A 1 91 ? -9.485 4.920 23.622 1.00 61.06 91 PRO A C 1
ATOM 663 O O . PRO A 1 91 ? -10.474 4.186 23.705 1.00 61.06 91 PRO A O 1
ATOM 666 N N . ALA A 1 92 ? -8.547 5.018 24.565 1.00 57.62 92 ALA A N 1
ATOM 667 C CA . ALA A 1 92 ? -8.663 4.435 25.898 1.00 57.62 92 ALA A CA 1
ATOM 668 C C . ALA A 1 92 ? -9.878 4.983 26.661 1.00 57.62 92 ALA A C 1
ATOM 670 O O . ALA A 1 92 ? -10.247 6.158 26.42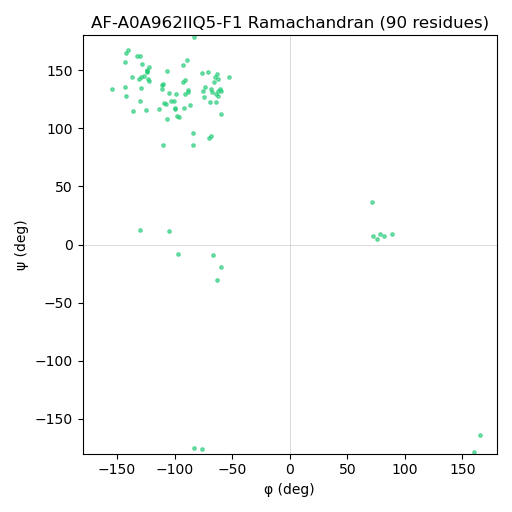0 1.00 57.62 92 ALA A O 1
#

pLDDT: mean 90.27, std 9.94, range [47.44, 97.0]